Protein AF-Q3S337-F1 (afdb_monomer)

Structure (mmCIF, N/CA/C/O backbone):
data_AF-Q3S337-F1
#
_entry.id   AF-Q3S337-F1
#
loop_
_atom_site.group_PDB
_atom_site.id
_atom_site.type_symbol
_atom_site.label_atom_id
_atom_site.label_alt_id
_atom_site.label_comp_id
_atom_site.label_asym_id
_atom_site.label_entity_id
_atom_site.label_seq_id
_atom_site.pdbx_PDB_ins_code
_atom_site.Cartn_x
_atom_site.Cartn_y
_atom_site.Cartn_z
_atom_site.occupancy
_atom_site.B_iso_or_equiv
_atom_site.auth_seq_id
_atom_site.auth_comp_id
_atom_site.auth_asym_id
_atom_site.auth_atom_id
_atom_site.pdbx_PDB_model_num
ATOM 1 N N . GLY A 1 1 ? -9.121 -18.946 -48.614 1.00 40.56 1 GLY A N 1
ATOM 2 C CA . GLY A 1 1 ? -8.315 -18.286 -47.574 1.00 40.56 1 GLY A CA 1
ATOM 3 C C . GLY A 1 1 ? -8.965 -18.572 -46.246 1.00 40.56 1 GLY A C 1
ATOM 4 O O . GLY A 1 1 ? -10.132 -18.246 -46.090 1.00 40.56 1 GLY A O 1
ATOM 5 N N . GLN A 1 2 ? -8.271 -19.277 -45.361 1.00 43.97 2 GLN A N 1
ATOM 6 C CA . GLN A 1 2 ? -8.794 -19.687 -44.061 1.00 43.97 2 GLN A CA 1
ATOM 7 C C . GLN A 1 2 ? -8.572 -18.528 -43.085 1.00 43.97 2 GLN A C 1
ATOM 9 O O . GLN A 1 2 ? -7.432 -18.134 -42.857 1.00 43.97 2 GLN A O 1
ATOM 14 N N . VAL A 1 3 ? -9.652 -17.937 -42.577 1.00 57.94 3 VAL A N 1
ATOM 15 C CA . VAL A 1 3 ? -9.578 -16.917 -41.526 1.00 57.94 3 VAL A CA 1
ATOM 16 C C . VAL A 1 3 ? -9.320 -17.656 -40.216 1.00 57.94 3 VAL A C 1
ATOM 18 O O . VAL A 1 3 ? -10.189 -18.375 -39.725 1.00 57.94 3 VAL A O 1
ATOM 21 N N . SER A 1 4 ? -8.103 -17.551 -39.686 1.00 58.28 4 SER A N 1
ATOM 22 C CA . SER A 1 4 ? -7.767 -18.042 -38.352 1.00 58.28 4 SER A CA 1
ATOM 23 C C . SER A 1 4 ? -8.370 -17.096 -37.316 1.00 58.28 4 SER A C 1
ATOM 25 O O . SER A 1 4 ? -7.910 -15.967 -37.156 1.00 58.28 4 SER A O 1
ATOM 27 N N . HIS A 1 5 ? -9.407 -17.547 -36.617 1.00 60.09 5 HIS A N 1
ATOM 28 C CA . HIS A 1 5 ? -9.849 -16.896 -35.390 1.00 60.09 5 HIS A CA 1
ATOM 29 C C . HIS A 1 5 ? -8.877 -17.284 -34.271 1.00 60.09 5 HIS A C 1
ATOM 31 O O . HIS A 1 5 ? -9.007 -18.358 -33.683 1.00 60.09 5 HIS A O 1
ATOM 37 N N . GLU A 1 6 ? -7.882 -16.439 -33.993 1.00 68.50 6 GLU A N 1
ATOM 38 C CA . GLU A 1 6 ? -7.158 -16.526 -32.725 1.00 68.50 6 GLU A CA 1
ATOM 39 C C . GLU A 1 6 ? -8.155 -16.249 -31.599 1.00 68.50 6 GLU A C 1
ATOM 41 O O . GLU A 1 6 ? -8.778 -15.188 -31.532 1.00 68.50 6 GLU A O 1
ATOM 46 N N . SER A 1 7 ? -8.367 -17.246 -30.744 1.00 68.62 7 SER A N 1
ATOM 47 C CA . SER A 1 7 ? -9.149 -17.056 -29.527 1.00 68.62 7 SER A CA 1
ATOM 48 C C . SER A 1 7 ? -8.333 -16.176 -28.586 1.00 68.62 7 SER A C 1
ATOM 50 O O . SER A 1 7 ? -7.204 -16.521 -28.246 1.00 68.62 7 SER A O 1
ATOM 52 N N . ALA A 1 8 ? -8.883 -15.035 -28.177 1.00 78.06 8 ALA A N 1
ATOM 53 C CA . ALA A 1 8 ? -8.280 -14.232 -27.124 1.00 78.06 8 ALA A CA 1
ATOM 54 C C . ALA A 1 8 ? -8.458 -14.956 -25.780 1.00 78.06 8 ALA A C 1
ATOM 56 O O . ALA A 1 8 ? -9.573 -15.352 -25.432 1.00 78.06 8 ALA A O 1
ATOM 57 N N . PHE A 1 9 ? -7.371 -15.123 -25.028 1.00 83.44 9 PHE A N 1
ATOM 58 C CA . PHE A 1 9 ? -7.388 -15.695 -23.681 1.00 83.44 9 PHE A CA 1
ATOM 59 C C . PHE A 1 9 ? -7.137 -14.601 -22.640 1.00 83.44 9 PHE A C 1
ATOM 61 O O . PHE A 1 9 ? -6.407 -13.644 -22.897 1.00 83.44 9 PHE A O 1
ATOM 68 N N . GLY A 1 10 ? -7.747 -14.743 -21.463 1.00 83.94 10 GLY A N 1
ATOM 69 C CA . GLY A 1 10 ? -7.384 -13.959 -20.283 1.00 83.94 10 GLY A CA 1
ATOM 70 C C . GLY A 1 10 ? -6.263 -14.652 -19.509 1.00 83.94 10 GLY A C 1
ATOM 71 O O . GLY A 1 10 ? -6.257 -15.880 -19.417 1.00 83.94 10 GLY A O 1
ATOM 72 N N . THR A 1 11 ? -5.351 -13.874 -18.927 1.00 84.75 11 THR A N 1
ATOM 73 C CA . THR A 1 11 ? -4.221 -14.386 -18.137 1.00 84.75 11 THR A CA 1
ATOM 74 C C . THR A 1 11 ? -4.245 -13.789 -16.735 1.00 84.75 11 THR A C 1
ATOM 76 O O . THR A 1 11 ? -4.602 -12.625 -16.558 1.00 84.75 11 THR A O 1
ATOM 79 N N . VAL A 1 12 ? -3.850 -14.586 -15.742 1.00 86.44 12 VAL A N 1
ATOM 80 C CA . VAL A 1 12 ? -3.594 -14.139 -14.370 1.00 86.44 12 VAL A CA 1
ATOM 81 C C . VAL A 1 12 ? -2.124 -14.398 -14.071 1.00 86.44 12 VAL A C 1
ATOM 83 O O . VAL A 1 12 ? -1.644 -15.509 -14.289 1.00 86.44 12 VAL A O 1
ATOM 86 N N . PHE A 1 13 ? -1.428 -13.379 -13.578 1.00 88.69 13 PHE A N 1
ATOM 87 C CA . PHE A 1 13 ? -0.033 -13.465 -13.157 1.00 88.69 13 PHE A CA 1
ATOM 88 C C . PHE A 1 13 ? 0.065 -13.345 -11.635 1.00 88.69 13 PHE A C 1
ATOM 90 O O . PHE A 1 13 ? -0.795 -12.726 -11.002 1.00 88.69 13 PHE A O 1
ATOM 97 N N . GLY A 1 14 ? 1.112 -13.941 -11.061 1.00 90.38 14 GLY A N 1
ATOM 98 C CA . GLY A 1 14 ? 1.520 -13.663 -9.685 1.00 90.38 14 GLY A CA 1
ATOM 99 C C . GLY A 1 14 ? 2.000 -12.220 -9.529 1.00 90.38 14 GLY A C 1
ATOM 100 O O . GLY A 1 14 ? 2.151 -11.499 -10.518 1.00 90.38 14 GLY A O 1
ATOM 101 N N . MET A 1 15 ? 2.213 -11.799 -8.284 1.00 92.06 15 MET A N 1
ATOM 102 C CA . MET A 1 15 ? 2.707 -10.463 -7.970 1.00 92.06 15 MET A CA 1
ATOM 103 C C . MET A 1 15 ? 4.146 -10.514 -7.456 1.00 92.06 15 MET A C 1
ATOM 105 O O . MET A 1 15 ? 4.479 -11.429 -6.711 1.00 92.06 15 MET A O 1
ATOM 109 N N . GLU A 1 16 ? 4.944 -9.504 -7.784 1.00 94.00 16 GLU A N 1
ATOM 110 C CA . GLU A 1 16 ? 6.314 -9.310 -7.293 1.00 94.00 16 GLU A CA 1
ATOM 111 C C . GLU A 1 16 ? 6.423 -7.950 -6.600 1.00 94.00 16 GLU A C 1
ATOM 113 O O . GLU A 1 16 ? 5.819 -6.964 -7.032 1.00 94.00 16 GLU A O 1
ATOM 118 N N . TYR A 1 17 ? 7.180 -7.877 -5.512 1.00 95.12 17 TYR A N 1
ATOM 119 C CA . TYR A 1 17 ? 7.577 -6.607 -4.922 1.00 95.12 17 TYR A CA 1
ATOM 120 C C . TYR A 1 17 ? 8.718 -5.984 -5.734 1.00 95.12 17 TYR A C 1
ATOM 122 O O . TYR A 1 17 ? 9.647 -6.668 -6.146 1.00 95.12 17 TYR A O 1
ATOM 130 N N . GLU A 1 18 ? 8.688 -4.661 -5.886 1.00 94.31 18 GLU A N 1
ATOM 131 C CA . GLU A 1 18 ? 9.751 -3.888 -6.533 1.00 94.31 18 GLU A CA 1
ATOM 132 C C . GLU A 1 18 ? 10.088 -2.670 -5.673 1.00 94.31 18 GLU A C 1
ATOM 134 O O . GLU A 1 18 ? 9.778 -1.513 -5.981 1.00 94.31 18 GLU A O 1
ATOM 139 N N . THR A 1 19 ? 10.639 -2.942 -4.488 1.00 92.25 19 THR A N 1
ATOM 140 C CA . THR A 1 19 ? 10.972 -1.900 -3.517 1.00 92.25 19 THR A CA 1
ATOM 141 C C . THR A 1 19 ? 12.065 -2.319 -2.532 1.00 92.25 19 THR A C 1
ATOM 143 O O . THR A 1 19 ? 12.175 -3.478 -2.140 1.00 92.25 19 THR A O 1
ATOM 146 N N . ASN A 1 20 ? 12.833 -1.326 -2.078 1.00 91.50 20 ASN A N 1
ATOM 147 C CA . ASN A 1 20 ? 13.772 -1.420 -0.953 1.00 91.50 20 ASN A CA 1
ATOM 148 C C . ASN A 1 20 ? 13.349 -0.527 0.228 1.00 91.50 20 ASN A C 1
ATOM 150 O O . ASN A 1 20 ? 14.102 -0.327 1.180 1.00 91.50 20 ASN A O 1
ATOM 154 N N . ASP A 1 21 ? 12.161 0.075 0.151 1.00 87.12 21 ASP A N 1
ATOM 155 C CA . ASP A 1 21 ? 11.749 1.167 1.033 1.00 87.12 21 ASP A CA 1
ATOM 156 C C . ASP A 1 21 ? 11.213 0.682 2.395 1.00 87.12 21 ASP A C 1
ATOM 158 O O . ASP A 1 21 ? 10.924 1.492 3.276 1.00 87.12 21 ASP A O 1
ATOM 162 N N . PHE A 1 22 ? 11.083 -0.636 2.590 1.00 84.12 22 PHE A N 1
ATOM 163 C CA . PHE A 1 22 ? 10.473 -1.252 3.778 1.00 84.12 22 PHE A CA 1
ATOM 164 C C . PHE A 1 22 ? 11.485 -1.947 4.698 1.00 84.12 22 PHE A C 1
ATOM 166 O O . PHE A 1 22 ? 11.164 -2.915 5.378 1.00 84.12 22 PHE A O 1
ATOM 173 N N . GLY A 1 23 ? 12.729 -1.460 4.725 1.00 80.06 23 GLY A N 1
ATOM 174 C CA . GLY A 1 23 ? 13.774 -1.975 5.621 1.00 80.06 23 GLY A CA 1
ATOM 175 C C . GLY A 1 23 ? 14.353 -3.336 5.218 1.00 80.06 23 GLY A C 1
ATOM 176 O O . GLY A 1 23 ? 15.216 -3.861 5.915 1.00 80.06 23 GLY A O 1
ATOM 177 N N . SER A 1 24 ? 13.919 -3.884 4.085 1.00 85.12 24 SER A N 1
ATOM 178 C CA . SER A 1 24 ? 14.456 -5.085 3.449 1.00 85.12 24 SER A CA 1
ATOM 179 C C . SER A 1 24 ? 14.497 -4.889 1.933 1.00 85.12 24 SER A C 1
ATOM 181 O O . SER A 1 24 ? 13.776 -4.050 1.389 1.00 85.12 24 SER A O 1
ATOM 183 N N . ASN A 1 25 ? 15.379 -5.632 1.260 1.00 91.19 25 ASN A N 1
ATOM 184 C CA . ASN A 1 25 ? 15.393 -5.686 -0.196 1.00 91.19 25 ASN A CA 1
ATOM 185 C C . ASN A 1 25 ? 14.339 -6.694 -0.657 1.00 91.19 25 ASN A C 1
ATOM 187 O O . ASN A 1 25 ? 14.522 -7.900 -0.467 1.00 91.19 25 ASN A O 1
ATOM 191 N N . LEU A 1 26 ? 13.253 -6.180 -1.230 1.00 93.69 26 LEU A N 1
ATOM 192 C CA . LEU A 1 26 ? 12.139 -6.976 -1.731 1.00 93.69 26 LEU A CA 1
ATOM 193 C C . LEU A 1 26 ? 12.097 -7.019 -3.261 1.00 93.69 26 LEU A C 1
ATOM 195 O O . LEU A 1 26 ? 11.144 -7.556 -3.799 1.00 93.69 26 LEU A O 1
ATOM 199 N N . ILE A 1 27 ? 13.102 -6.492 -3.961 1.00 94.50 27 ILE A N 1
ATOM 200 C CA . ILE A 1 27 ? 13.164 -6.548 -5.429 1.00 94.50 27 ILE A CA 1
ATOM 201 C C . ILE A 1 27 ? 13.065 -8.001 -5.908 1.00 94.50 27 ILE A C 1
ATOM 203 O O . ILE A 1 27 ? 13.715 -8.888 -5.338 1.00 94.50 27 ILE A O 1
ATOM 207 N N . ASP A 1 28 ? 12.260 -8.218 -6.952 1.00 94.19 28 ASP A N 1
ATOM 208 C CA . ASP A 1 28 ? 11.995 -9.516 -7.583 1.00 94.19 28 ASP A CA 1
ATOM 209 C C . ASP A 1 28 ? 11.429 -10.582 -6.620 1.00 94.19 28 ASP A C 1
ATOM 211 O O . ASP A 1 28 ? 11.520 -11.780 -6.890 1.00 94.19 28 ASP A O 1
ATOM 215 N N . LYS A 1 29 ? 10.903 -10.191 -5.448 1.00 94.75 29 LYS A N 1
ATOM 216 C CA . LYS A 1 29 ? 10.335 -11.143 -4.481 1.00 94.75 29 LYS A CA 1
ATOM 217 C C . LYS A 1 29 ? 8.860 -11.371 -4.740 1.00 94.75 29 LYS A C 1
ATOM 219 O O . LYS A 1 29 ? 8.075 -10.426 -4.705 1.00 94.75 29 LYS A O 1
ATOM 224 N N . ASP A 1 30 ? 8.476 -12.633 -4.878 1.00 94.88 30 ASP A N 1
ATOM 225 C CA . ASP A 1 30 ? 7.079 -13.012 -5.045 1.00 94.88 30 ASP A CA 1
ATOM 226 C C . AS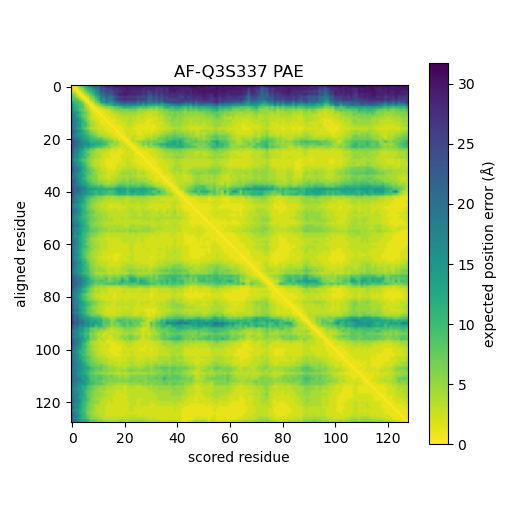P A 1 30 ? 6.258 -12.679 -3.792 1.00 94.88 30 ASP A C 1
ATOM 228 O O . ASP A 1 30 ? 6.638 -12.980 -2.652 1.00 94.88 30 ASP A O 1
ATOM 232 N N 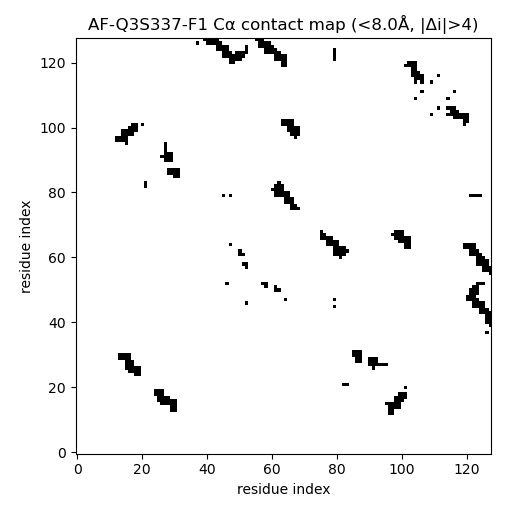. VAL A 1 31 ? 5.085 -12.098 -4.028 1.00 93.88 31 VAL A N 1
ATOM 233 C CA . VAL A 1 31 ? 4.132 -11.658 -3.009 1.00 93.88 31 VAL A CA 1
ATOM 234 C C . VAL A 1 31 ? 3.216 -12.831 -2.633 1.00 93.88 31 VAL A C 1
ATOM 236 O O . VAL A 1 31 ? 2.413 -13.275 -3.463 1.00 93.88 31 VAL A O 1
ATOM 239 N N . PRO A 1 32 ? 3.264 -13.340 -1.389 1.00 93.69 32 PRO A N 1
ATOM 240 C CA . PRO A 1 32 ? 2.304 -14.329 -0.921 1.00 93.69 32 PRO A CA 1
ATOM 241 C C . PRO A 1 32 ? 0.923 -13.698 -0.719 1.00 93.69 32 PRO A C 1
ATOM 243 O O . PRO A 1 32 ? 0.772 -12.494 -0.513 1.00 93.69 32 PRO A O 1
ATOM 246 N N . CYS A 1 33 ? -0.109 -14.538 -0.702 1.00 89.94 33 CYS A N 1
ATOM 247 C CA . CYS A 1 33 ? -1.445 -14.132 -0.287 1.00 89.94 33 CYS A CA 1
ATOM 248 C C . CYS A 1 33 ? -2.023 -15.125 0.722 1.00 89.94 33 CYS A C 1
ATOM 250 O O . CYS A 1 33 ? -1.733 -16.321 0.688 1.00 89.94 33 CYS A O 1
ATOM 252 N N . ALA A 1 34 ? -2.861 -14.619 1.624 1.00 90.06 34 ALA A N 1
ATOM 253 C CA . ALA A 1 34 ? -3.572 -15.420 2.607 1.00 90.06 34 ALA A CA 1
ATOM 254 C C . ALA A 1 34 ? -5.022 -14.945 2.716 1.00 90.06 34 ALA A C 1
ATOM 256 O O . ALA A 1 34 ? -5.320 -13.759 2.568 1.00 90.06 34 ALA A O 1
ATOM 257 N N . VAL A 1 35 ? -5.930 -15.878 3.000 1.00 91.31 35 VAL A N 1
ATOM 258 C CA . VAL A 1 35 ? -7.335 -15.578 3.287 1.00 91.31 35 VAL A CA 1
ATOM 259 C C . VAL A 1 35 ? -7.590 -15.867 4.757 1.00 91.31 35 VAL A C 1
ATOM 261 O O . VAL A 1 35 ? -7.489 -17.008 5.204 1.00 91.31 35 VAL A O 1
ATOM 264 N N . CYS A 1 36 ? -7.938 -14.825 5.507 1.00 90.19 36 CYS A N 1
ATOM 265 C CA . CYS A 1 36 ? -8.139 -14.900 6.949 1.00 90.19 36 CYS A CA 1
ATOM 266 C C . CYS A 1 36 ? -9.613 -14.699 7.312 1.00 90.19 36 CYS A C 1
ATOM 268 O O . CYS A 1 36 ? -10.320 -13.900 6.697 1.00 90.19 36 CYS A O 1
ATOM 270 N N . ARG A 1 37 ? -10.072 -15.384 8.366 1.00 90.25 37 ARG A N 1
ATOM 271 C CA . ARG A 1 37 ? -11.383 -15.146 8.982 1.00 90.25 37 ARG A CA 1
ATOM 272 C C . ARG A 1 37 ? -11.203 -14.363 10.279 1.00 90.25 37 ARG A C 1
ATOM 274 O O . ARG A 1 37 ? -10.560 -14.852 11.203 1.00 90.25 37 ARG A O 1
ATOM 281 N N . VAL A 1 38 ? -11.840 -13.198 10.376 1.00 89.62 38 VAL A N 1
ATOM 282 C CA . VAL A 1 38 ? -11.914 -12.425 11.624 1.00 89.62 38 VAL A CA 1
ATOM 283 C C . VAL A 1 38 ? -13.232 -12.750 12.326 1.00 89.62 38 VAL A C 1
ATOM 285 O O . VAL A 1 38 ? -14.312 -12.504 11.791 1.00 89.62 38 VAL A O 1
ATOM 288 N N . ASN A 1 39 ? -13.163 -13.347 13.515 1.00 88.62 39 ASN A N 1
ATOM 289 C CA . ASN A 1 39 ? -14.359 -13.670 14.295 1.00 88.62 39 ASN A CA 1
ATOM 290 C C . ASN A 1 39 ? -14.964 -12.408 14.918 1.00 88.62 39 ASN A C 1
ATOM 292 O O . ASN A 1 39 ? -14.235 -11.509 15.326 1.00 88.62 39 ASN A O 1
ATOM 296 N N . HIS A 1 40 ? -16.294 -12.377 15.031 1.00 85.19 40 HIS A N 1
ATOM 297 C CA . HIS A 1 40 ? -17.067 -11.273 15.623 1.00 85.19 40 HIS A CA 1
ATOM 298 C C . HIS A 1 40 ? -16.933 -9.910 14.928 1.00 85.19 40 HIS A C 1
ATOM 300 O O . HIS A 1 40 ? -17.486 -8.941 15.433 1.00 85.19 40 HIS A O 1
ATOM 306 N N . ALA A 1 41 ? -16.276 -9.845 13.768 1.00 88.75 41 ALA A N 1
ATOM 307 C CA . ALA A 1 41 ? -16.289 -8.675 12.906 1.00 88.75 41 ALA A CA 1
ATOM 308 C C . ALA A 1 41 ? -17.371 -8.819 11.826 1.00 88.75 41 ALA A C 1
ATOM 310 O O . ALA A 1 41 ? -17.527 -9.866 11.198 1.00 88.75 41 ALA A O 1
ATOM 311 N N . SER A 1 42 ? -18.105 -7.740 11.611 1.00 89.12 42 SER A N 1
ATOM 312 C CA . SER A 1 42 ? -19.065 -7.533 10.530 1.00 89.12 42 SER A CA 1
ATOM 313 C C . SER A 1 42 ? -18.446 -6.840 9.314 1.00 89.12 42 SER A C 1
ATOM 315 O O . SER A 1 42 ? -18.937 -7.012 8.202 1.00 89.12 42 SER A O 1
ATOM 317 N N . THR A 1 43 ? -17.393 -6.037 9.516 1.00 94.25 43 THR A N 1
ATOM 318 C CA . THR A 1 43 ? -16.802 -5.184 8.474 1.00 94.25 43 THR A CA 1
ATOM 319 C C . THR A 1 43 ? -15.280 -5.154 8.571 1.00 94.25 43 THR A C 1
ATOM 321 O O . THR A 1 43 ? -14.728 -5.116 9.669 1.00 94.25 43 THR A O 1
ATOM 324 N N . VAL A 1 44 ? -14.608 -5.099 7.415 1.00 95.38 44 VAL A N 1
ATOM 325 C CA . VAL A 1 44 ? -13.166 -4.837 7.289 1.00 95.38 44 VAL A CA 1
ATOM 326 C C . VAL A 1 44 ? -12.955 -3.591 6.429 1.00 95.38 44 VAL A C 1
ATOM 328 O O . VAL A 1 44 ? -13.602 -3.435 5.395 1.00 95.38 44 VAL A O 1
ATOM 331 N N . LEU A 1 45 ? -12.062 -2.701 6.860 1.00 95.81 45 LEU A N 1
ATOM 332 C CA . LEU A 1 45 ? -11.749 -1.446 6.180 1.00 95.81 45 LEU A CA 1
ATOM 333 C C . LEU A 1 45 ? -10.239 -1.202 6.162 1.00 95.81 45 LEU A C 1
ATOM 335 O O . LEU A 1 45 ? -9.594 -1.213 7.207 1.00 95.81 45 LEU A O 1
ATOM 339 N N . MET A 1 46 ? -9.696 -0.899 4.984 1.00 97.44 46 MET A N 1
ATOM 340 C CA . MET A 1 46 ? -8.359 -0.326 4.838 1.00 97.44 46 MET A CA 1
ATOM 341 C C . MET A 1 46 ? -8.454 1.202 4.858 1.00 97.44 46 MET A C 1
ATOM 343 O O . MET A 1 46 ? -9.269 1.780 4.137 1.00 97.44 46 MET A O 1
ATOM 347 N N . ILE A 1 47 ? -7.633 1.860 5.680 1.00 97.94 47 ILE A N 1
ATOM 348 C CA . ILE A 1 47 ? -7.556 3.322 5.748 1.00 97.94 47 ILE A CA 1
ATOM 349 C C . ILE A 1 47 ? -6.179 3.786 5.245 1.00 97.94 47 ILE A C 1
ATOM 351 O O . ILE A 1 47 ? -5.180 3.594 5.949 1.00 97.94 47 ILE A O 1
ATOM 355 N N . PRO A 1 48 ? -6.097 4.418 4.059 1.00 96.44 48 PRO A N 1
ATOM 356 C CA . PRO A 1 48 ? -4.842 4.937 3.529 1.00 96.44 48 PRO A CA 1
ATOM 357 C C . PRO A 1 48 ? -4.393 6.185 4.304 1.00 96.44 48 PRO A C 1
ATOM 359 O O . PRO A 1 48 ? -5.207 6.974 4.785 1.00 96.44 48 PRO A O 1
ATOM 362 N N . GLY A 1 49 ? -3.082 6.378 4.431 1.00 94.75 49 GLY A N 1
ATOM 363 C CA . GLY A 1 49 ? -2.473 7.525 5.111 1.00 94.75 49 GLY A CA 1
ATOM 364 C C . GLY A 1 49 ? -2.568 7.503 6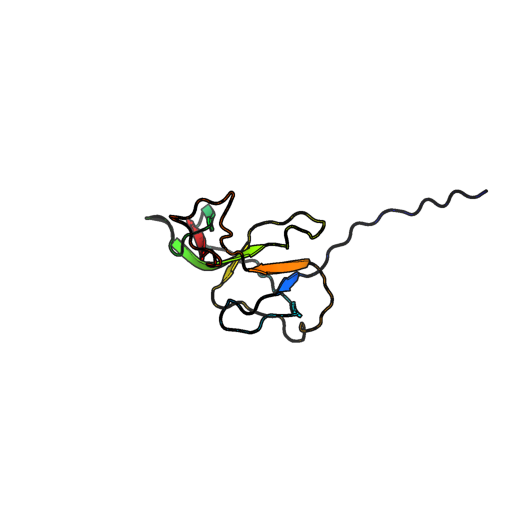.642 1.00 94.75 49 GLY A C 1
ATOM 365 O O . GLY A 1 49 ? -2.249 8.506 7.279 1.00 94.75 49 GLY A O 1
ATOM 366 N N . LYS A 1 50 ? -3.003 6.395 7.255 1.00 95.81 50 LYS A N 1
ATOM 367 C CA . LYS A 1 50 ? -3.062 6.223 8.716 1.00 95.81 50 LYS A CA 1
ATOM 368 C C . LYS A 1 50 ? -2.287 4.991 9.158 1.00 95.81 50 LYS A C 1
ATOM 370 O O . LYS A 1 50 ? -2.265 3.999 8.450 1.00 95.81 50 LYS A O 1
ATOM 375 N N . SER A 1 51 ? -1.715 5.041 10.357 1.00 95.75 51 SER A N 1
ATOM 376 C CA . SER A 1 51 ? -1.080 3.894 11.024 1.00 95.75 51 SER A CA 1
ATOM 377 C C . SER A 1 51 ? -1.962 3.250 12.101 1.00 95.75 51 SER A C 1
ATOM 379 O O . SER A 1 51 ? -1.610 2.204 12.637 1.00 95.75 51 SER A O 1
ATOM 381 N N . HIS A 1 52 ? -3.100 3.868 12.437 1.00 97.44 52 HIS A N 1
ATOM 382 C CA . HIS A 1 52 ? -3.999 3.416 13.498 1.00 97.44 52 HIS A CA 1
ATOM 383 C C . HIS A 1 52 ? -5.461 3.555 13.080 1.00 97.44 52 HIS A C 1
ATOM 385 O O . HIS A 1 52 ? -5.835 4.505 12.381 1.00 97.44 52 HIS A O 1
ATOM 391 N N . CYS A 1 53 ? -6.281 2.609 13.530 1.00 97.81 53 CYS A N 1
ATOM 392 C CA . CYS A 1 53 ? -7.713 2.592 13.273 1.00 97.81 53 CYS A CA 1
ATOM 393 C C . CYS A 1 53 ? -8.455 3.724 13.990 1.00 97.81 53 CYS A C 1
ATOM 395 O O . CYS A 1 53 ? -7.967 4.325 14.949 1.00 97.81 53 CYS A O 1
ATOM 397 N N . LEU A 1 54 ? -9.666 4.015 13.511 1.00 96.31 54 LEU A N 1
ATOM 398 C CA . LEU A 1 54 ? -10.580 4.935 14.186 1.00 96.31 54 LEU A CA 1
ATOM 399 C C . LEU A 1 54 ? -11.008 4.361 15.547 1.00 96.31 54 LEU A C 1
ATOM 401 O O . LEU A 1 54 ? -11.021 3.147 15.741 1.00 96.31 54 LEU A O 1
ATOM 405 N N . SER A 1 55 ? -11.406 5.230 16.479 1.00 96.44 55 SER A N 1
ATOM 406 C CA . SER A 1 55 ? -11.884 4.793 17.797 1.00 96.44 55 SER A CA 1
ATOM 407 C C . SER A 1 55 ? -13.024 3.770 17.677 1.00 96.44 55 SER A C 1
ATOM 409 O O . SER A 1 55 ? -13.942 3.937 16.869 1.00 96.44 55 SER A O 1
ATOM 411 N N . GLY A 1 56 ? -12.952 2.701 18.473 1.00 94.69 56 GLY A N 1
ATOM 412 C CA . GLY A 1 56 ? -13.922 1.601 18.464 1.00 94.69 56 GLY A CA 1
ATOM 413 C C . GLY A 1 56 ? -13.764 0.591 17.320 1.00 94.69 56 GLY A C 1
ATOM 414 O O . GLY A 1 56 ? -14.604 -0.296 17.203 1.00 94.69 56 GLY A O 1
ATOM 415 N N . TRP A 1 57 ? -12.726 0.712 16.489 1.00 97.00 57 TRP A N 1
ATOM 416 C CA . TRP A 1 57 ? -12.319 -0.319 15.532 1.00 97.00 57 TRP A CA 1
ATOM 417 C C . TRP A 1 57 ? -11.105 -1.078 16.061 1.00 97.00 57 TRP A C 1
ATOM 419 O O . TRP A 1 57 ? -10.233 -0.498 16.711 1.00 97.00 57 TRP A O 1
ATOM 429 N N . LYS A 1 58 ? -11.028 -2.371 15.750 1.00 96.44 58 LYS A N 1
ATOM 430 C CA . LYS A 1 58 ? -9.864 -3.197 16.058 1.00 96.44 58 LYS A CA 1
ATOM 431 C C . LYS A 1 58 ? -8.852 -3.091 14.921 1.00 96.44 58 LYS A C 1
ATOM 433 O O . LYS A 1 58 ? -9.217 -3.222 13.756 1.00 96.44 58 LYS A O 1
ATOM 438 N N . THR A 1 59 ? -7.584 -2.872 15.254 1.00 96.88 59 THR A N 1
ATOM 439 C CA . THR A 1 59 ? -6.485 -2.980 14.287 1.00 96.88 59 THR A CA 1
ATOM 440 C C . THR A 1 59 ? -6.192 -4.449 14.020 1.00 96.88 59 THR A C 1
ATOM 442 O O . THR A 1 59 ? -5.903 -5.187 14.961 1.00 96.88 59 THR A O 1
ATOM 445 N N . GLU A 1 60 ? -6.250 -4.863 12.756 1.00 95.88 60 GLU A N 1
ATOM 446 C CA . GLU A 1 60 ? -5.771 -6.183 12.337 1.00 95.88 60 GLU A CA 1
ATOM 447 C C . GLU A 1 60 ? -4.286 -6.115 11.982 1.00 95.88 60 GLU A C 1
ATOM 449 O O . GLU A 1 60 ? -3.505 -6.903 12.503 1.00 95.88 60 GLU A O 1
ATOM 454 N N . TYR A 1 61 ? -3.880 -5.126 11.179 1.00 96.12 61 TYR A N 1
ATOM 455 C CA . TYR A 1 61 ? -2.467 -4.831 10.938 1.00 96.12 61 TYR A CA 1
ATOM 456 C C . TYR A 1 61 ? -2.246 -3.404 10.420 1.00 96.12 61 TYR A C 1
ATOM 458 O O . TYR A 1 61 ? -3.188 -2.702 10.042 1.00 96.12 61 TYR A O 1
ATOM 466 N N . SER A 1 62 ? -0.988 -2.961 10.420 1.00 97.31 62 SER A N 1
ATOM 467 C CA . SER A 1 62 ? -0.566 -1.663 9.881 1.00 97.31 62 SER A CA 1
ATOM 468 C C . SER A 1 62 ? 0.630 -1.848 8.962 1.00 97.31 62 SER A C 1
ATOM 470 O O . SER A 1 62 ? 1.421 -2.769 9.150 1.00 97.31 62 SER A O 1
ATOM 472 N N . GLY A 1 63 ? 0.767 -0.964 7.984 1.00 96.44 63 GLY A N 1
ATOM 473 C CA . GLY A 1 63 ? 1.679 -1.198 6.883 1.00 96.44 63 GLY A CA 1
ATOM 474 C C . GLY A 1 63 ? 1.959 0.029 6.035 1.00 96.44 63 GLY A C 1
ATOM 475 O O . GLY A 1 63 ? 1.750 1.174 6.458 1.00 96.44 63 GLY A O 1
ATOM 476 N N . ASN A 1 64 ? 2.422 -0.225 4.817 1.00 96.19 64 ASN A N 1
ATOM 477 C CA . ASN A 1 64 ? 2.678 0.779 3.795 1.00 96.19 64 ASN A CA 1
ATOM 478 C C . ASN A 1 64 ? 1.765 0.544 2.590 1.00 96.19 64 ASN A C 1
ATOM 480 O O . ASN A 1 64 ? 1.444 -0.594 2.243 1.00 96.19 64 ASN A O 1
ATOM 484 N N . LEU A 1 65 ? 1.347 1.631 1.944 1.00 96.81 65 LEU A N 1
ATOM 485 C CA . LEU A 1 65 ? 0.625 1.533 0.687 1.00 96.81 65 LEU A CA 1
ATOM 486 C C . LEU A 1 65 ? 1.570 1.100 -0.429 1.00 96.81 65 LEU A C 1
ATOM 488 O O . LEU A 1 65 ? 2.648 1.672 -0.612 1.00 96.81 65 LEU A O 1
ATOM 492 N N . MET A 1 66 ? 1.103 0.135 -1.208 1.00 95.75 66 MET A N 1
ATOM 493 C CA . MET A 1 66 ? 1.706 -0.277 -2.465 1.00 95.75 66 MET A CA 1
ATOM 494 C C . MET A 1 66 ? 0.680 -0.218 -3.588 1.00 95.75 66 MET A C 1
ATOM 496 O O . MET A 1 66 ? -0.524 -0.328 -3.354 1.00 95.75 66 MET A O 1
ATOM 500 N N . SER A 1 67 ? 1.154 -0.049 -4.813 1.00 95.69 67 SER A N 1
ATOM 501 C CA . SER A 1 67 ? 0.327 -0.132 -6.013 1.00 95.69 67 SER A CA 1
ATOM 502 C C . SER A 1 67 ? 1.172 -0.550 -7.209 1.00 95.69 67 SER A C 1
ATOM 504 O O . SER A 1 67 ? 2.398 -0.493 -7.167 1.00 95.69 67 SER A O 1
ATOM 506 N N . GLY A 1 68 ? 0.522 -0.902 -8.314 1.00 94.62 68 GLY A N 1
ATOM 507 C CA . GLY A 1 68 ? 1.193 -0.977 -9.610 1.00 94.62 68 GLY A CA 1
ATOM 508 C C . GLY A 1 68 ? 1.768 0.376 -10.037 1.00 94.62 68 GLY A C 1
ATOM 509 O O . GLY A 1 68 ? 1.306 1.432 -9.584 1.00 94.62 68 GLY A O 1
ATOM 510 N N . HIS A 1 69 ? 2.767 0.346 -10.921 1.00 91.31 69 HIS A N 1
ATOM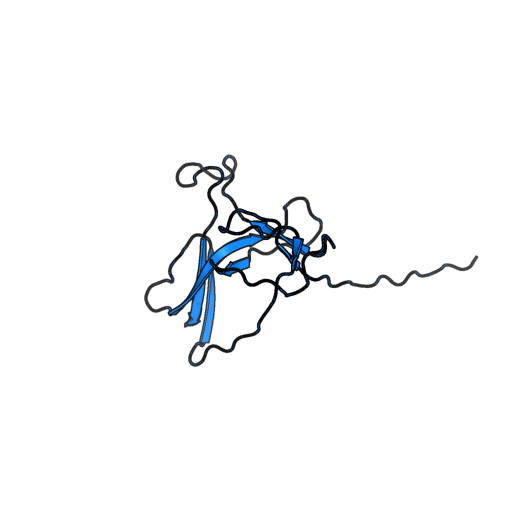 511 C CA . HIS A 1 69 ? 3.342 1.554 -11.505 1.00 91.31 69 HIS A CA 1
ATOM 512 C C . HIS A 1 69 ? 2.334 2.240 -12.434 1.00 91.31 69 HIS A C 1
ATOM 514 O O . HIS A 1 69 ? 1.692 1.595 -13.258 1.00 91.31 69 HIS A O 1
ATOM 520 N N . HIS A 1 70 ? 2.230 3.566 -12.347 1.00 86.25 70 HIS A N 1
ATOM 521 C CA . HIS A 1 70 ? 1.273 4.365 -13.123 1.00 86.25 70 HIS A CA 1
ATOM 522 C C . HIS A 1 70 ? 1.436 4.247 -14.651 1.00 86.25 70 HIS A C 1
ATOM 524 O O . HIS A 1 70 ? 0.498 4.534 -15.388 1.00 86.25 70 HIS A O 1
ATOM 530 N N . GLY A 1 71 ? 2.621 3.852 -15.128 1.00 89.38 71 GLY A N 1
ATOM 531 C CA . GLY A 1 71 ? 2.896 3.610 -16.546 1.00 89.38 71 GLY A CA 1
ATOM 532 C C . GLY A 1 71 ? 2.644 2.173 -17.017 1.00 89.38 71 GLY A C 1
ATOM 533 O O . GLY A 1 71 ? 2.754 1.918 -18.213 1.00 89.38 71 GLY A O 1
ATOM 534 N N . HIS A 1 72 ? 2.346 1.227 -16.119 1.00 89.06 72 HIS A N 1
ATOM 535 C CA . HIS A 1 72 ? 2.088 -0.159 -16.511 1.00 89.06 72 HIS A CA 1
ATOM 536 C C . HIS A 1 72 ? 0.630 -0.331 -16.957 1.00 89.06 72 HIS A C 1
ATOM 538 O O . HIS A 1 72 ? -0.279 0.178 -16.296 1.00 89.06 72 HIS A O 1
ATOM 544 N N . PRO A 1 73 ? 0.375 -1.045 -18.068 1.00 82.06 73 PRO A N 1
ATOM 545 C CA . PRO A 1 73 ? -0.982 -1.351 -18.489 1.00 82.06 73 PRO A CA 1
ATOM 546 C C . PRO A 1 73 ? -1.637 -2.306 -17.484 1.00 82.06 73 PRO A C 1
ATOM 548 O O . PRO A 1 73 ? -1.105 -3.371 -17.189 1.00 82.06 73 PRO A O 1
ATOM 551 N N . GLY A 1 74 ? -2.811 -1.937 -16.975 1.00 79.00 74 GLY A N 1
ATOM 552 C CA . GLY A 1 74 ? -3.582 -2.776 -16.059 1.00 79.00 74 GLY A CA 1
ATOM 553 C C . GLY A 1 74 ? -4.336 -1.969 -15.010 1.00 79.00 74 GLY A C 1
ATOM 554 O O . GLY A 1 74 ? -4.028 -0.808 -14.743 1.00 79.00 74 GLY A O 1
ATOM 555 N N . ALA A 1 75 ? -5.353 -2.587 -14.412 1.00 72.50 75 ALA A N 1
ATOM 556 C CA . ALA A 1 75 ? -5.998 -2.015 -13.240 1.00 72.50 75 ALA A CA 1
ATOM 557 C C . ALA A 1 75 ? -5.045 -2.137 -12.046 1.00 72.50 75 ALA A C 1
ATOM 559 O O . ALA A 1 75 ? -4.585 -3.232 -11.733 1.00 72.50 75 ALA A O 1
ATOM 560 N N . SER A 1 76 ? -4.783 -1.018 -11.378 1.00 84.06 76 SER A N 1
ATOM 561 C CA . SER A 1 76 ? -3.974 -0.975 -10.165 1.00 84.06 76 SER A CA 1
ATOM 562 C C . SER A 1 76 ? -4.816 -0.477 -9.003 1.00 84.06 76 SER A C 1
ATOM 564 O O . SER A 1 76 ? -5.506 0.539 -9.107 1.00 84.06 76 SER A O 1
ATOM 566 N N . GLN A 1 77 ? -4.781 -1.217 -7.899 1.00 89.69 77 GLN A N 1
ATOM 567 C CA . GLN A 1 77 ? -5.395 -0.829 -6.636 1.00 89.69 77 GLN A CA 1
ATOM 568 C C . GLN A 1 77 ? -4.309 -0.498 -5.617 1.00 89.69 77 GLN A C 1
ATOM 570 O O . GLN A 1 77 ? -3.209 -1.050 -5.653 1.00 89.69 77 GLN A O 1
ATOM 575 N N . TYR A 1 78 ? -4.641 0.392 -4.685 1.00 95.25 78 TYR A N 1
ATOM 576 C CA . TYR A 1 78 ? -3.815 0.634 -3.511 1.00 95.25 78 TYR A CA 1
ATOM 577 C C . TYR A 1 78 ? -4.026 -0.490 -2.500 1.00 95.25 78 TYR A C 1
ATOM 579 O O . TYR A 1 78 ? -5.115 -0.634 -1.942 1.00 95.25 78 TYR A O 1
ATOM 587 N N . LEU A 1 79 ? -2.975 -1.267 -2.261 1.00 95.19 79 LEU A N 1
ATOM 588 C CA . LEU A 1 79 ? -2.945 -2.339 -1.276 1.00 95.19 79 LEU A CA 1
ATOM 589 C C . LEU A 1 79 ? -2.224 -1.869 -0.020 1.00 95.19 79 LEU A C 1
ATOM 591 O O . LEU A 1 79 ? -1.245 -1.129 -0.096 1.00 95.19 79 LEU A O 1
ATOM 595 N N . CYS A 1 80 ? -2.702 -2.319 1.138 1.00 96.94 80 CYS A N 1
ATOM 596 C CA . CYS A 1 80 ? -1.975 -2.156 2.385 1.00 96.94 80 CYS A CA 1
ATOM 597 C C . CYS A 1 80 ? -1.137 -3.405 2.644 1.00 96.94 80 CYS A C 1
ATOM 599 O O . CYS A 1 80 ? -1.695 -4.449 2.988 1.00 96.94 80 CYS A O 1
ATOM 601 N N . VAL A 1 81 ? 0.176 -3.288 2.468 1.00 95.44 81 VAL A N 1
ATOM 602 C CA . VAL A 1 81 ? 1.140 -4.364 2.728 1.00 95.44 81 VAL A CA 1
ATOM 603 C C . VAL A 1 81 ? 1.714 -4.165 4.120 1.00 95.44 81 VAL A C 1
ATOM 605 O O . VAL A 1 81 ? 2.062 -3.038 4.472 1.00 95.44 81 VAL A O 1
ATOM 608 N N . ASP A 1 82 ? 1.767 -5.236 4.914 1.00 94.62 82 ASP A N 1
ATOM 609 C CA . ASP A 1 82 ? 2.235 -5.203 6.302 1.00 94.62 82 ASP A CA 1
ATOM 610 C C . ASP A 1 82 ? 3.622 -4.539 6.440 1.00 94.62 82 ASP A C 1
ATOM 612 O O . ASP A 1 82 ? 4.420 -4.517 5.504 1.00 94.62 82 ASP A O 1
ATOM 616 N N . ASN A 1 83 ? 3.920 -3.961 7.608 1.00 92.25 83 ASN A N 1
ATOM 617 C CA . ASN A 1 83 ? 5.240 -3.377 7.869 1.00 92.25 83 ASN A CA 1
ATOM 618 C C . ASN A 1 83 ? 6.376 -4.418 7.841 1.00 92.25 83 ASN A C 1
ATOM 620 O O . ASN A 1 83 ? 7.530 -4.024 7.686 1.00 92.25 83 ASN A O 1
ATOM 624 N N . SER A 1 84 ? 6.056 -5.703 7.992 1.00 91.75 84 SER A N 1
ATOM 625 C CA . SER A 1 84 ? 6.940 -6.848 7.803 1.00 91.75 84 SER A CA 1
ATOM 626 C C . SER A 1 84 ? 6.391 -7.722 6.667 1.00 91.75 84 SER A C 1
ATOM 628 O O . SER A 1 84 ? 5.704 -8.705 6.942 1.00 91.75 84 SER A O 1
ATOM 630 N N . PRO A 1 85 ? 6.651 -7.369 5.395 1.00 91.94 85 PRO A N 1
ATOM 631 C CA . PRO A 1 85 ? 6.145 -8.126 4.256 1.00 91.94 85 PRO A CA 1
ATOM 632 C C . PRO A 1 85 ? 6.677 -9.561 4.256 1.00 91.94 85 PRO A C 1
ATOM 634 O O . PRO A 1 85 ? 7.883 -9.780 4.377 1.00 91.94 85 PRO A O 1
ATOM 637 N N . ASP A 1 86 ? 5.778 -10.525 4.075 1.00 92.50 86 ASP A N 1
ATOM 638 C CA . ASP A 1 86 ? 6.149 -11.913 3.805 1.00 92.50 86 ASP A CA 1
ATOM 639 C C . ASP A 1 86 ? 6.579 -12.079 2.341 1.00 92.50 86 ASP A C 1
ATOM 641 O O . ASP A 1 86 ? 6.121 -11.343 1.461 1.00 92.50 86 ASP A O 1
ATOM 645 N N . ILE A 1 87 ? 7.416 -13.084 2.079 1.00 93.00 87 ILE A N 1
ATOM 646 C CA . ILE A 1 87 ? 7.879 -13.484 0.742 1.00 93.00 87 ILE A CA 1
ATOM 647 C C . ILE A 1 87 ? 7.624 -14.979 0.521 1.00 93.00 87 ILE A C 1
ATOM 649 O O . ILE A 1 87 ? 7.606 -15.754 1.480 1.00 93.00 87 ILE A O 1
ATOM 653 N N . LEU A 1 88 ? 7.446 -15.407 -0.732 1.00 91.19 88 LEU A N 1
ATOM 654 C CA . LEU A 1 88 ? 7.420 -16.837 -1.059 1.00 91.19 88 LEU A CA 1
ATOM 655 C C . LEU A 1 88 ? 8.843 -17.401 -1.190 1.00 91.19 88 LEU A C 1
ATOM 657 O O . LEU A 1 88 ? 9.680 -16.882 -1.930 1.00 91.19 88 LEU A O 1
ATOM 661 N N . GLU A 1 89 ? 9.109 -18.509 -0.497 1.00 83.88 89 GLU A N 1
ATOM 662 C CA . GLU A 1 89 ? 10.365 -19.255 -0.624 1.00 83.88 89 GLU A CA 1
ATOM 663 C C . GLU A 1 89 ? 10.570 -19.732 -2.071 1.00 83.88 89 GLU A C 1
ATOM 665 O O . GLU A 1 89 ? 9.703 -20.377 -2.659 1.00 83.88 89 GLU A O 1
ATOM 670 N N . GLY A 1 90 ? 11.730 -19.417 -2.654 1.00 79.06 90 GLY A N 1
ATOM 671 C CA . GLY A 1 90 ? 12.051 -19.726 -4.054 1.00 79.06 90 GLY A CA 1
ATOM 672 C C . GLY A 1 90 ? 11.489 -18.744 -5.095 1.00 79.06 90 GLY A C 1
ATOM 673 O O . GLY A 1 90 ? 11.867 -18.848 -6.262 1.00 79.06 90 GLY A O 1
ATOM 674 N N . GLY A 1 91 ? 10.666 -17.774 -4.685 1.00 79.94 91 GLY A N 1
ATOM 675 C CA . GLY A 1 91 ? 10.118 -16.705 -5.525 1.00 79.94 91 GLY A CA 1
ATOM 676 C C . GLY A 1 91 ? 11.004 -15.464 -5.518 1.00 79.94 91 GLY A C 1
ATOM 677 O O . GLY A 1 91 ? 10.752 -14.512 -4.783 1.00 79.94 91 GLY A O 1
ATOM 678 N N . ALA A 1 92 ? 12.124 -15.527 -6.238 1.00 83.38 92 ALA A N 1
ATOM 679 C CA . ALA A 1 92 ? 13.128 -14.458 -6.299 1.00 83.38 92 ALA A CA 1
ATOM 680 C C . ALA A 1 92 ? 13.616 -14.195 -7.733 1.00 83.38 92 ALA A C 1
ATOM 682 O O . ALA A 1 92 ? 14.775 -13.830 -7.947 1.00 83.38 92 ALA A O 1
ATOM 683 N N . ARG A 1 93 ? 12.782 -14.538 -8.715 1.00 87.38 93 ARG A N 1
ATOM 684 C CA . ARG A 1 93 ? 13.084 -14.384 -10.135 1.00 87.38 93 ARG A CA 1
ATOM 685 C C . ARG A 1 93 ? 12.455 -13.089 -10.613 1.00 87.38 93 ARG A C 1
ATOM 687 O O . ARG A 1 93 ? 11.440 -12.676 -10.090 1.00 87.38 93 ARG A O 1
ATOM 694 N N . ASN A 1 94 ? 13.057 -12.496 -11.630 1.00 89.25 94 ASN A N 1
ATOM 695 C CA . ASN A 1 94 ? 12.515 -11.331 -12.309 1.00 89.25 94 ASN A CA 1
ATOM 696 C C . ASN A 1 94 ? 11.565 -11.810 -13.422 1.00 89.25 94 ASN A C 1
ATOM 698 O O . ASN A 1 94 ? 11.918 -11.800 -14.606 1.00 89.25 94 ASN A O 1
ATOM 702 N N . ASP A 1 95 ? 10.415 -12.364 -13.037 1.00 89.38 95 ASP A N 1
ATOM 703 C CA . ASP A 1 95 ? 9.436 -12.914 -13.976 1.00 89.38 95 ASP A CA 1
ATOM 704 C C . ASP A 1 95 ? 8.479 -11.814 -14.499 1.00 89.38 95 ASP A C 1
ATOM 706 O O . ASP A 1 95 ? 7.831 -12.008 -15.532 1.00 89.38 95 ASP A O 1
ATOM 710 N N . ASN A 1 96 ? 8.471 -10.630 -13.867 1.00 85.50 96 ASN A N 1
ATOM 711 C CA . ASN A 1 96 ? 7.682 -9.443 -14.225 1.00 85.50 96 ASN A CA 1
ATOM 712 C C . ASN A 1 96 ? 6.197 -9.764 -14.414 1.00 85.50 96 ASN A C 1
ATOM 714 O O . ASN A 1 96 ? 5.602 -9.442 -15.447 1.00 85.50 96 ASN A O 1
ATOM 718 N N . GLY A 1 97 ? 5.601 -10.416 -13.416 1.00 86.19 97 GLY A N 1
ATOM 719 C CA . GLY A 1 97 ? 4.166 -10.666 -13.371 1.00 86.19 97 GLY A CA 1
ATOM 720 C C . GLY A 1 97 ? 3.392 -9.360 -13.171 1.00 86.19 97 GLY A C 1
ATOM 721 O O . GLY A 1 97 ? 3.301 -8.503 -14.050 1.00 86.19 97 GLY A O 1
ATOM 722 N N . TYR A 1 98 ? 2.800 -9.190 -11.993 1.00 90.06 98 TYR A N 1
ATOM 723 C CA . TYR A 1 98 ? 2.232 -7.916 -11.572 1.00 90.06 98 TYR A CA 1
ATOM 724 C C . TYR A 1 98 ? 3.097 -7.275 -10.488 1.00 90.06 98 TYR A C 1
ATOM 726 O O . TYR A 1 98 ? 3.274 -7.814 -9.404 1.00 90.06 98 TYR A O 1
ATOM 734 N N . ILE A 1 99 ? 3.611 -6.084 -10.762 1.00 92.12 99 ILE A N 1
ATOM 735 C CA . ILE A 1 99 ? 4.672 -5.502 -9.942 1.00 92.12 99 ILE A CA 1
ATOM 736 C C . ILE A 1 99 ? 4.100 -4.490 -8.942 1.00 92.12 99 ILE A C 1
ATOM 738 O O . ILE A 1 99 ? 3.413 -3.543 -9.335 1.00 92.12 99 ILE A O 1
ATOM 742 N N . LEU A 1 100 ? 4.399 -4.668 -7.654 1.00 93.94 100 LEU A N 1
ATOM 743 C CA . LEU A 1 100 ? 4.036 -3.766 -6.565 1.00 93.94 100 LEU A CA 1
ATOM 744 C C . LEU A 1 100 ? 5.180 -2.813 -6.225 1.00 93.94 100 LEU A C 1
ATOM 746 O O . LEU A 1 100 ? 6.235 -3.211 -5.737 1.00 93.94 100 LEU A O 1
ATOM 750 N N . TYR A 1 101 ? 4.901 -1.522 -6.363 1.00 94.50 101 TYR A N 1
ATOM 751 C CA . TYR A 1 101 ? 5.787 -0.430 -5.986 1.00 94.50 101 TYR A CA 1
ATOM 752 C C . TYR A 1 101 ? 5.292 0.246 -4.714 1.00 94.50 101 TYR A C 1
ATOM 754 O O . TYR A 1 101 ? 4.087 0.383 -4.483 1.00 94.50 101 TYR A O 1
ATOM 762 N N . ALA A 1 102 ? 6.231 0.717 -3.899 1.00 95.25 102 ALA A N 1
ATOM 763 C CA . ALA A 1 102 ? 5.909 1.532 -2.741 1.00 95.25 102 ALA A CA 1
ATOM 764 C C . ALA A 1 102 ? 5.299 2.878 -3.165 1.00 95.25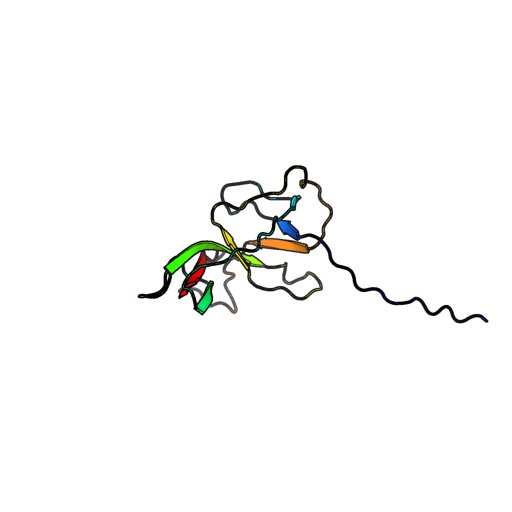 102 ALA A C 1
ATOM 766 O O . ALA A 1 102 ? 5.767 3.535 -4.097 1.00 95.25 102 ALA A O 1
ATOM 767 N N . VAL A 1 103 ? 4.259 3.316 -2.456 1.00 95.62 103 VAL A N 1
ATOM 768 C CA . VAL A 1 103 ? 3.548 4.559 -2.776 1.00 95.62 103 VAL A CA 1
ATOM 769 C C . VAL A 1 103 ? 4.151 5.713 -1.990 1.00 95.62 103 VAL A C 1
ATOM 771 O O . VAL A 1 103 ? 4.097 5.744 -0.758 1.00 95.62 103 VAL A O 1
ATOM 774 N N . LYS A 1 104 ? 4.692 6.692 -2.718 1.00 94.62 104 LYS A N 1
ATOM 775 C CA . LYS A 1 104 ? 5.305 7.909 -2.173 1.00 94.62 104 LYS A CA 1
ATOM 776 C C . LYS A 1 104 ? 4.504 9.152 -2.553 1.00 94.62 104 LYS A C 1
ATOM 778 O O . LYS A 1 104 ? 3.849 9.195 -3.593 1.00 94.62 104 LYS A O 1
ATOM 783 N N . ALA A 1 105 ? 4.564 10.176 -1.711 1.00 95.12 105 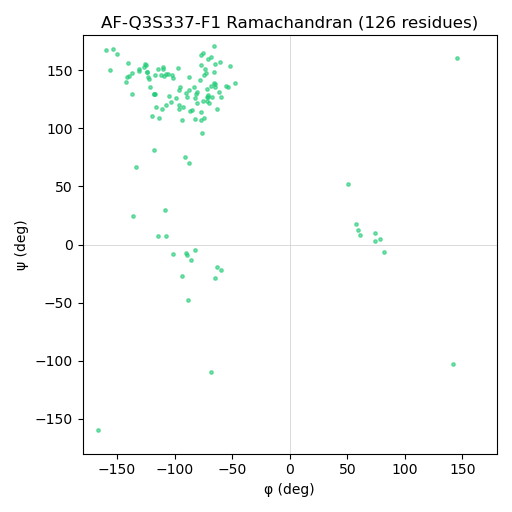ALA A N 1
ATOM 784 C CA . ALA A 1 105 ? 4.037 11.496 -2.028 1.00 95.12 105 ALA A CA 1
ATOM 785 C C . ALA A 1 105 ? 4.906 12.184 -3.086 1.00 95.12 105 ALA A C 1
ATOM 787 O O . ALA A 1 105 ? 6.112 12.327 -2.910 1.00 95.12 105 ALA A O 1
ATOM 788 N N . TYR A 1 106 ? 4.277 12.651 -4.163 1.00 94.69 106 TYR A N 1
ATOM 789 C CA . TYR A 1 106 ? 4.945 13.411 -5.214 1.00 94.69 106 TYR A CA 1
ATOM 790 C C . TYR A 1 106 ? 4.307 14.795 -5.329 1.00 94.69 106 TYR A C 1
ATOM 792 O O . TYR A 1 106 ? 3.144 14.919 -5.722 1.00 94.69 106 TYR A O 1
ATOM 800 N N . CYS A 1 107 ? 5.046 15.832 -4.935 1.00 96.25 107 CYS A N 1
ATOM 801 C CA . CYS A 1 107 ? 4.573 17.210 -4.927 1.00 96.25 107 CYS A CA 1
ATOM 802 C C . CYS A 1 107 ? 4.296 17.716 -6.351 1.00 96.25 107 CYS A C 1
ATOM 804 O O . CYS A 1 107 ? 4.936 17.322 -7.324 1.00 96.25 107 CYS A O 1
ATOM 806 N N . GLY A 1 108 ? 3.317 18.611 -6.470 1.00 94.81 108 GLY A N 1
ATOM 807 C CA . GLY A 1 108 ? 2.847 19.152 -7.744 1.00 94.81 108 GLY A CA 1
ATOM 808 C C . GLY A 1 108 ? 1.336 19.298 -7.683 1.00 94.81 108 GLY A C 1
ATOM 809 O O . GLY A 1 108 ? 0.828 20.190 -7.007 1.00 94.81 108 GLY A O 1
ATOM 810 N N . SER A 1 109 ? 0.611 18.370 -8.311 1.00 95.00 109 SER A N 1
ATOM 811 C CA . SER A 1 109 ? -0.845 18.266 -8.114 1.00 95.00 109 SER A CA 1
ATOM 812 C C . SER A 1 109 ? -1.201 17.880 -6.672 1.00 95.00 109 SER A C 1
ATOM 814 O O . SER A 1 109 ? -2.246 18.280 -6.158 1.00 95.00 109 SER A O 1
ATOM 816 N N . LEU A 1 110 ? -0.309 17.148 -5.992 1.00 94.69 110 LEU A N 1
ATOM 817 C CA . LEU A 1 110 ? -0.371 16.948 -4.549 1.00 94.69 110 LEU A CA 1
ATOM 818 C C . LEU A 1 110 ? 0.218 18.178 -3.842 1.00 94.69 110 LEU A C 1
ATOM 820 O O . LEU A 1 110 ? 1.377 18.540 -4.065 1.00 94.69 110 LEU A O 1
ATOM 824 N N . LYS A 1 111 ? -0.580 18.828 -2.988 1.00 96.19 111 LYS A N 1
ATOM 825 C CA . LYS A 1 111 ? -0.156 20.031 -2.257 1.00 96.19 111 LYS A CA 1
ATOM 826 C C . LYS A 1 111 ? 0.854 19.693 -1.161 1.00 96.19 111 LYS A C 1
ATOM 828 O O . LYS A 1 111 ? 0.546 18.941 -0.240 1.00 96.19 111 LYS A O 1
ATOM 833 N N . CYS A 1 112 ? 2.016 20.327 -1.218 1.00 96.06 112 CYS A N 1
ATOM 834 C CA . CYS A 1 112 ? 3.037 20.259 -0.181 1.00 96.06 112 CYS A CA 1
ATOM 835 C C . CYS A 1 112 ? 3.222 21.668 0.406 1.00 96.06 112 CYS A C 1
ATOM 837 O O . CYS A 1 112 ? 3.588 22.564 -0.361 1.00 96.06 112 CYS A O 1
ATOM 839 N N . PRO A 1 113 ? 2.963 21.915 1.711 1.00 94.62 113 PRO A N 1
ATOM 840 C CA . PRO A 1 113 ? 2.444 21.011 2.762 1.00 94.62 113 PRO A CA 1
ATOM 841 C C . PRO A 1 113 ? 0.923 20.706 2.651 1.00 94.62 113 PRO A C 1
ATOM 843 O O . PRO A 1 113 ? 0.215 21.432 1.946 1.00 94.62 113 PRO A O 1
ATOM 846 N N . PRO A 1 114 ? 0.385 19.664 3.341 1.00 92.56 114 PRO A N 1
ATOM 847 C CA . PRO A 1 114 ? 0.996 18.883 4.432 1.00 92.56 114 PRO A CA 1
ATOM 848 C C . PRO A 1 114 ? 1.802 17.658 3.990 1.00 92.56 114 PRO A C 1
ATOM 850 O O . PRO A 1 114 ? 2.468 17.051 4.824 1.00 92.56 114 PRO A O 1
ATOM 853 N N . TYR A 1 115 ? 1.747 17.277 2.714 1.00 94.94 115 TYR A N 1
ATOM 854 C CA . TYR A 1 115 ? 2.563 16.179 2.208 1.00 94.94 115 TYR A CA 1
ATOM 855 C C . TYR A 1 115 ? 4.025 16.604 2.076 1.00 94.94 115 TYR A C 1
ATOM 857 O O . TYR A 1 115 ? 4.329 17.777 1.847 1.00 94.94 115 TYR A O 1
ATOM 865 N N . VAL A 1 116 ? 4.922 15.634 2.222 1.00 96.31 116 VAL A N 1
ATOM 866 C CA . VAL A 1 116 ? 6.365 15.814 2.075 1.00 96.31 116 VAL A CA 1
ATOM 867 C C . VAL A 1 116 ? 6.816 14.950 0.907 1.00 96.31 116 VAL A C 1
ATOM 869 O O . VAL A 1 116 ? 6.468 13.772 0.849 1.00 96.31 116 VAL A O 1
ATOM 872 N N . GLN A 1 117 ? 7.559 15.550 -0.024 1.00 96.62 117 GLN A N 1
ATOM 873 C CA . GLN A 1 117 ? 8.113 14.873 -1.197 1.00 96.62 117 GLN A CA 1
ATOM 874 C C . GLN A 1 117 ? 8.796 13.552 -0.801 1.00 96.62 117 GLN A C 1
ATOM 876 O O . GLN A 1 117 ? 9.471 13.478 0.225 1.00 96.62 117 GLN A O 1
ATOM 881 N N . ASP A 1 118 ? 8.585 12.515 -1.610 1.00 93.94 118 ASP A N 1
ATOM 882 C CA . ASP A 1 118 ? 9.175 11.175 -1.504 1.00 93.94 118 ASP A CA 1
ATOM 883 C C . ASP A 1 118 ? 8.887 10.425 -0.191 1.00 93.94 118 ASP A C 1
ATOM 885 O O . ASP A 1 118 ? 9.468 9.373 0.081 1.00 93.94 118 ASP A O 1
ATOM 889 N N . THR A 1 119 ? 7.939 10.909 0.616 1.00 94.69 119 THR A N 1
ATOM 890 C CA . THR A 1 119 ? 7.520 10.228 1.847 1.00 94.69 119 THR A CA 1
ATOM 891 C C . THR A 1 119 ? 6.538 9.102 1.540 1.00 94.69 119 THR A C 1
ATOM 893 O O . THR A 1 119 ? 5.550 9.307 0.834 1.00 94.69 119 THR A O 1
ATOM 896 N N . LEU A 1 120 ? 6.793 7.918 2.102 1.00 94.38 120 LEU A N 1
ATOM 897 C CA . LEU A 1 120 ? 5.929 6.744 1.977 1.00 94.38 120 LEU A CA 1
ATOM 898 C C . LEU A 1 120 ? 4.577 6.954 2.657 1.00 94.38 120 LEU A C 1
ATOM 900 O O . LEU A 1 120 ? 4.498 7.443 3.787 1.00 94.38 120 LEU A O 1
ATOM 904 N N . PHE A 1 121 ? 3.511 6.496 2.009 1.00 95.75 121 PHE A N 1
ATOM 905 C CA . PHE A 1 121 ? 2.197 6.460 2.631 1.00 95.75 121 PHE A CA 1
ATOM 906 C C . PHE A 1 121 ? 2.028 5.224 3.509 1.00 95.75 121 PHE A C 1
ATOM 908 O O . PHE A 1 121 ? 2.163 4.090 3.055 1.00 95.75 121 PHE A O 1
ATOM 915 N N . LYS A 1 122 ? 1.656 5.450 4.770 1.00 96.44 122 LYS A N 1
ATOM 916 C CA . LYS A 1 122 ? 1.211 4.395 5.685 1.00 96.44 122 LYS A CA 1
ATOM 917 C C . LYS A 1 122 ? -0.221 3.963 5.392 1.00 96.44 122 LYS A C 1
ATOM 919 O O . LYS A 1 122 ? -0.978 4.681 4.741 1.00 96.44 122 LYS A O 1
ATOM 924 N N . CYS A 1 123 ? -0.602 2.811 5.914 1.00 98.00 123 CYS A N 1
ATOM 925 C CA . CYS A 1 123 ? -1.972 2.322 5.904 1.00 98.00 123 CYS A CA 1
ATOM 926 C C . CYS A 1 123 ? -2.241 1.439 7.123 1.00 98.00 123 CYS A C 1
ATOM 928 O O . CYS A 1 123 ? -1.324 0.973 7.805 1.00 98.00 123 CYS A O 1
ATOM 930 N N . VAL A 1 124 ? -3.520 1.208 7.392 1.00 98.50 124 VAL A N 1
ATOM 931 C CA . VAL A 1 124 ? -3.975 0.318 8.457 1.00 98.50 124 VAL A CA 1
ATOM 932 C C . VAL A 1 124 ? -5.203 -0.443 7.983 1.00 98.50 124 VAL A C 1
ATOM 934 O O . VAL A 1 124 ? -6.069 0.131 7.318 1.00 98.50 124 VAL A O 1
ATOM 937 N N . VAL A 1 125 ? -5.277 -1.727 8.318 1.00 97.62 125 VAL A N 1
ATOM 938 C CA . VAL A 1 125 ? -6.464 -2.554 8.112 1.00 97.62 125 VAL A CA 1
ATOM 939 C C . VAL A 1 125 ? -7.151 -2.770 9.449 1.00 97.62 125 VAL A C 1
ATOM 941 O O . VAL A 1 125 ? -6.538 -3.166 10.442 1.00 97.62 125 VAL A O 1
ATOM 944 N N . CYS A 1 126 ? -8.442 -2.470 9.459 1.00 97.62 126 CYS A N 1
ATOM 945 C CA . CYS A 1 126 ? -9.281 -2.405 10.638 1.00 97.62 126 CYS A CA 1
ATOM 946 C C . CYS A 1 126 ? -10.477 -3.338 10.495 1.00 97.62 126 CYS A C 1
ATOM 948 O O . CYS A 1 126 ? -11.012 -3.489 9.397 1.00 97.62 126 CYS A O 1
ATOM 950 N N . SER A 1 127 ? -10.951 -3.886 11.608 1.00 97.31 127 SER A N 1
ATOM 951 C CA . SER A 1 127 ? -12.180 -4.671 11.679 1.00 97.31 127 SER A CA 1
ATOM 952 C C . SER A 1 127 ? -13.145 -4.119 12.733 1.00 97.31 127 SER A C 1
ATOM 954 O O . SER A 1 127 ? -12.736 -3.417 13.669 1.00 97.31 127 SER A O 1
ATOM 956 N N . LYS A 1 128 ? -14.439 -4.394 12.552 1.00 94.12 128 LYS A N 1
ATOM 957 C CA . LYS A 1 128 ? -15.501 -4.030 13.495 1.00 94.12 128 LYS A CA 1
ATOM 958 C C . LYS A 1 128 ? -16.622 -5.043 13.512 1.00 94.12 128 LYS A C 1
ATOM 960 O O . LYS A 1 128 ? -17.079 -5.424 12.410 1.00 94.12 128 LYS A O 1
#

Sequence (128 aa):
GQVSHESAFGTVFGMEYETNDFGSNLIDKDVPCAVCRVNHASTVLMIPGKSHCLSGWKTEYSGNLMSGHHGHPGASQYLCVDNSPDILEGGARNDNGYILYAVKAYCGSLKCPPYVQDTLFKCVVCSK

Mean predicted aligned error: 5.84 Å

Radius of gyration: 18.13 Å; Cα contacts (8 Å, |Δi|>4): 236; chains: 1; bounding box: 34×41×66 Å

Foldseek 3Di:
DDD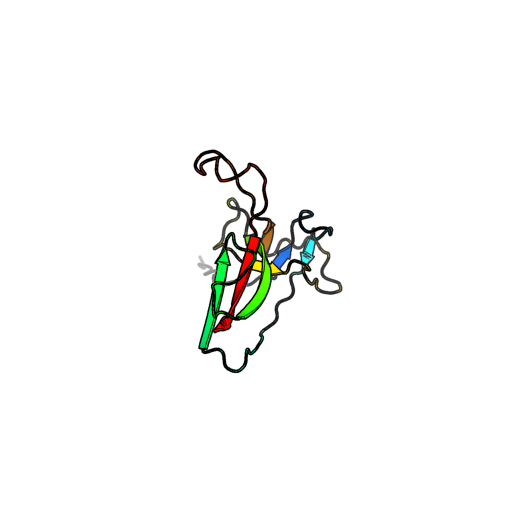DDDDDDDDAFFEFECDPPLVHHRHQFTADDDDDDDPPFPDKDKDKQDQDDDPPWAFPAKAFWKWFDPPDPDDIDTDGAHSDGDTDVVRRDPPPGGYIYFDADDPDVDDPVVHDGRHTMMMTMITD

InterPro domains:
  IPR051077 Calcium-dependent Lectin [PTHR24024] (11-128)

Organism: Mytilus edulis (NCBI:txid6550)

Nearest PDB structures (foldseek):
  6sd3-assembly1_P  TM=2.115E-01  e=9.774E+00  Salmonella enterica subsp. enterica serovar Typhimurium
  8g66-assembly1_B  TM=1.405E-01  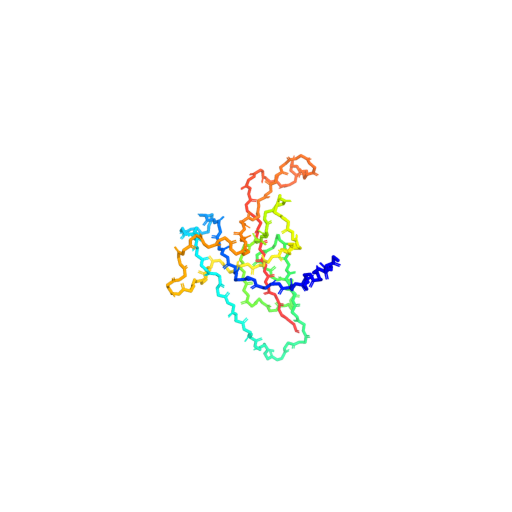e=7.774E+00  Homo sapiens

pLDDT: mean 90.19, std 9.72, range [40.56, 98.5]

Solvent-accessible surface area (backbone atoms only — not comparable to full-atom values): 7882 Å² total; per-residue (Å²): 135,86,84,79,79,78,79,87,77,90,85,88,70,60,40,24,31,53,38,61,88,68,87,47,85,33,59,33,22,25,53,66,85,85,89,83,86,69,82,93,44,85,47,77,47,76,40,80,71,28,73,66,56,60,92,93,42,45,69,76,49,41,24,34,28,26,25,48,55,92,87,53,90,70,94,64,62,83,42,72,42,51,63,75,71,71,67,39,90,92,35,65,58,86,76,78,58,41,55,34,26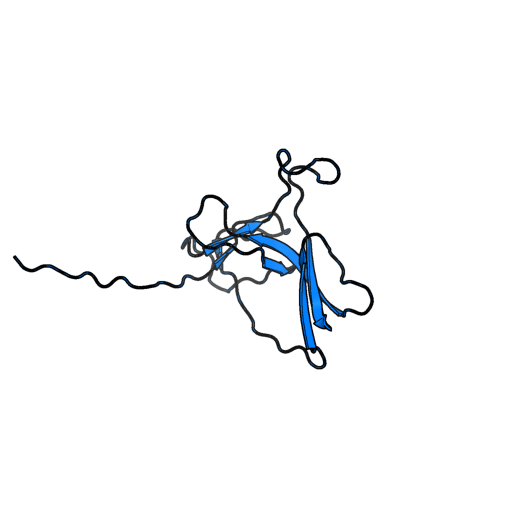,72,38,54,36,62,65,70,96,43,60,64,76,91,53,50,73,73,40,72,35,32,7,21,35,26,35,62

Secondary structure (DSSP, 8-state):
-----PPP------EEE--STTSS--TTEE------PPTT-S-EEEEET-SSPPTTPEEEEEEEEEE--TTSSS----EEEESS----TT--S---SEEEEE-B--BTTB-TTTS-TTPBPEEEEEE-